Protein AF-A0A376RA49-F1 (afdb_monomer)

Radius of gyration: 46.91 Å; Cα contacts (8 Å, |Δi|>4): 37; chains: 1; bounding box: 80×61×143 Å

pLDDT: mean 78.55, std 19.28, range [37.41, 97.69]

Solvent-accessible surface area (backbone atoms only — not comparable to full-atom values): 8530 Å² total; per-residue (Å²): 144,86,88,72,73,70,69,59,55,60,53,51,58,51,52,53,57,55,55,54,58,53,54,63,54,50,54,54,52,51,52,53,49,49,56,48,50,53,50,51,53,51,50,51,50,52,51,52,50,49,53,50,50,53,50,49,52,50,51,50,54,50,50,51,54,51,50,52,52,49,54,54,49,52,48,50,50,39,52,50,52,46,47,53,53,48,52,55,51,50,51,50,41,50,50,52,39,49,51,30,53,49,55,25,63,77,38,66,87,39,68,70,51,39,54,50,24,52,49,51,41,52,52,42,51,52,51,50,52,52,50,51,54,54,44,60,74,51,55,58,72,75,63,58,59,70,72,73,71,69,78,79,87,126

Secondary structure (DSSP, 8-state):
---SSSHHHHHHHHHHHHHHHHHHHHHHHHHHHHHHHHHHHHHHHHHHHHHHHHHHHHHHHHHHHHHHHHHHHHHHHHHHHHHHHHHHHHHHHHHHHHHHHHHHHHTTT-HHHHHHHHHHHHHHHHHHHHHHHHHHHT--THHHHTTS------

Sequence (154 aa):
MARGADRDVDERHRADRQSNLARSSGGFIALVAGAKSDRLLLGAGIQRLRELNQSLQKELARNQHLAERLLETEESVRRDVARELHDDIGQTITAIRTQAGIVQRLAADNASVKQSGQLIEQLSLGVYDAVRRLLGRLRPRQLDDLTLSRPSAH

Mean predicted aligned error: 15.65 Å

InterPro domains:
  IPR011712 Signal transduction histidine kinase, subgroup 3, dimerisation and phosphoacceptor domain [PF07730] (78-143)
  IPR050482 Sensor Histidine Kinase Two-Component System [PTHR24421] (28-148)

Organism: Escherichia coli (NCBI:txid562)

Structure (mmCIF, N/CA/C/O backbone):
data_AF-A0A376RA49-F1
#
_entry.id   AF-A0A376RA49-F1
#
loop_
_atom_site.group_PDB
_atom_site.id
_atom_site.type_symbol
_atom_site.label_atom_id
_atom_site.label_alt_id
_atom_site.label_comp_id
_atom_site.label_asym_id
_atom_site.label_entity_id
_atom_site.label_seq_id
_atom_site.pdbx_PDB_ins_code
_atom_site.Cartn_x
_atom_site.Cartn_y
_atom_site.Cartn_z
_atom_site.occupancy
_atom_site.B_iso_or_equiv
_atom_site.auth_seq_id
_atom_site.auth_comp_id
_atom_site.auth_asym_id
_atom_site.auth_atom_id
_atom_site.pdbx_PDB_model_num
ATOM 1 N N . MET A 1 1 ? 56.539 24.472 -104.989 1.00 48.97 1 MET A N 1
ATOM 2 C CA . MET A 1 1 ? 55.992 24.795 -103.652 1.00 48.97 1 MET A CA 1
ATOM 3 C C . MET A 1 1 ? 54.749 23.933 -103.411 1.00 48.97 1 MET A C 1
ATOM 5 O O . MET A 1 1 ? 53.654 24.393 -103.672 1.00 48.97 1 MET A O 1
ATOM 9 N N . ALA A 1 2 ? 54.903 22.654 -103.036 1.00 49.12 2 ALA A N 1
ATOM 10 C CA . ALA A 1 2 ? 53.774 21.734 -102.791 1.00 49.12 2 ALA A CA 1
ATOM 11 C C . ALA A 1 2 ? 54.215 20.511 -101.951 1.00 49.12 2 ALA A C 1
ATOM 13 O O . ALA A 1 2 ? 54.095 19.369 -102.377 1.00 49.12 2 ALA A O 1
ATOM 14 N N . ARG A 1 3 ? 54.824 20.743 -100.779 1.00 51.16 3 ARG A N 1
ATOM 15 C CA . ARG A 1 3 ? 55.237 19.685 -99.822 1.00 51.16 3 ARG A CA 1
ATOM 16 C C . ARG A 1 3 ? 54.778 19.974 -98.382 1.00 51.16 3 ARG A C 1
ATOM 18 O O . ARG A 1 3 ? 55.421 19.547 -97.432 1.00 51.16 3 ARG A O 1
ATOM 25 N N . GLY A 1 4 ? 53.692 20.735 -98.226 1.00 52.72 4 GLY A N 1
ATOM 26 C CA . GLY A 1 4 ? 53.165 21.144 -96.915 1.00 52.72 4 GLY A CA 1
ATOM 27 C C . GLY A 1 4 ? 51.843 20.491 -96.499 1.00 52.72 4 GLY A C 1
ATOM 28 O O . GLY A 1 4 ? 51.541 20.500 -95.318 1.00 52.72 4 GLY A O 1
ATOM 29 N N . ALA A 1 5 ? 51.067 19.913 -97.424 1.00 53.34 5 ALA A N 1
ATOM 30 C CA . ALA A 1 5 ? 49.683 19.504 -97.141 1.00 53.34 5 ALA A CA 1
ATOM 31 C C . ALA A 1 5 ? 49.507 18.028 -96.725 1.00 53.34 5 ALA A C 1
ATOM 33 O O . ALA A 1 5 ? 48.497 17.686 -96.125 1.00 53.34 5 ALA A O 1
ATOM 34 N N . ASP A 1 6 ? 50.480 17.157 -97.015 1.00 53.59 6 ASP A N 1
ATOM 35 C CA . ASP A 1 6 ? 50.340 15.700 -96.824 1.00 53.59 6 ASP A CA 1
ATOM 36 C C . ASP A 1 6 ? 50.773 15.221 -95.420 1.00 53.59 6 ASP A C 1
ATOM 38 O O . ASP A 1 6 ? 50.308 14.203 -94.919 1.00 53.59 6 ASP A O 1
ATOM 42 N N . ARG A 1 7 ? 51.619 15.999 -94.723 1.00 53.09 7 ARG A N 1
ATOM 43 C CA . ARG A 1 7 ? 52.020 15.702 -93.331 1.00 53.09 7 ARG A CA 1
ATOM 44 C C . ARG A 1 7 ? 50.924 16.013 -92.307 1.00 53.09 7 ARG A C 1
ATOM 46 O O . ARG A 1 7 ? 50.878 15.381 -91.260 1.00 53.09 7 ARG A O 1
ATOM 53 N N . ASP A 1 8 ? 50.025 16.936 -92.635 1.00 55.81 8 ASP A N 1
ATOM 54 C CA . ASP A 1 8 ? 48.947 17.398 -91.753 1.00 55.81 8 ASP A CA 1
ATOM 55 C C . ASP A 1 8 ? 47.808 16.361 -91.627 1.00 55.81 8 ASP A C 1
ATOM 57 O O . ASP A 1 8 ? 47.125 16.284 -90.609 1.00 55.81 8 ASP A O 1
ATOM 61 N N . VAL A 1 9 ? 47.603 15.523 -92.652 1.00 56.28 9 VAL A N 1
ATOM 62 C CA . VAL A 1 9 ? 46.514 14.527 -92.682 1.00 56.28 9 VAL A CA 1
ATOM 63 C C . VAL A 1 9 ? 46.868 13.271 -91.875 1.00 56.28 9 VAL A C 1
ATOM 65 O O . VAL A 1 9 ? 46.017 12.733 -91.163 1.00 56.28 9 VAL A O 1
ATOM 68 N N . ASP A 1 10 ? 48.131 12.834 -91.913 1.00 58.34 10 ASP A N 1
ATOM 69 C CA . ASP A 1 10 ? 48.596 11.652 -91.168 1.00 58.34 10 ASP A CA 1
ATOM 70 C C . ASP A 1 10 ? 48.677 11.917 -89.647 1.00 58.34 10 ASP A C 1
ATOM 72 O O . ASP A 1 10 ? 48.373 11.035 -88.839 1.00 58.34 10 ASP A O 1
ATOM 76 N N . GLU A 1 11 ? 48.987 13.149 -89.223 1.00 56.38 11 GLU A N 1
ATOM 77 C CA . GLU A 1 11 ? 48.957 13.533 -87.801 1.00 56.38 11 GLU A CA 1
ATOM 78 C C . GLU A 1 11 ? 47.530 13.620 -87.242 1.00 56.38 11 GLU A C 1
ATOM 80 O O . GLU A 1 11 ? 47.271 13.135 -86.136 1.00 56.38 11 GLU A O 1
ATOM 85 N N . ARG A 1 12 ? 46.571 14.131 -88.026 1.00 55.81 12 ARG A N 1
ATOM 86 C CA . ARG A 1 12 ? 45.155 14.203 -87.622 1.00 55.81 12 ARG A CA 1
ATOM 87 C C . ARG A 1 12 ? 44.537 12.814 -87.440 1.00 55.81 12 ARG A C 1
ATOM 89 O O . ARG A 1 12 ? 43.860 12.566 -86.447 1.00 55.81 12 ARG A O 1
ATOM 96 N N . HIS A 1 13 ? 44.850 11.856 -88.315 1.00 56.09 13 HIS A N 1
ATOM 97 C CA . HIS A 1 13 ? 44.356 10.479 -88.184 1.00 56.09 13 HIS A CA 1
ATOM 98 C C . HIS A 1 13 ? 45.022 9.660 -87.066 1.00 56.09 13 HIS A C 1
ATOM 100 O O . HIS A 1 13 ? 44.415 8.702 -86.566 1.00 56.09 13 HIS A O 1
ATOM 106 N N . ARG A 1 14 ? 46.246 10.010 -86.646 1.00 55.12 14 ARG A N 1
ATOM 107 C CA . ARG A 1 14 ? 46.863 9.428 -85.442 1.00 55.12 14 ARG A CA 1
ATOM 108 C C . ARG A 1 14 ? 46.269 10.019 -84.161 1.00 55.12 14 ARG A C 1
ATOM 110 O O . ARG A 1 14 ? 45.981 9.250 -83.244 1.00 55.12 14 ARG A O 1
ATOM 117 N N . ALA A 1 15 ? 46.001 11.325 -84.127 1.00 55.78 15 ALA A N 1
ATOM 118 C CA . ALA A 1 15 ? 45.353 11.989 -82.993 1.00 55.78 15 ALA A CA 1
ATOM 119 C C . ALA A 1 15 ? 43.914 11.483 -82.759 1.00 55.78 15 ALA A C 1
ATOM 121 O O . ALA A 1 15 ? 43.530 11.189 -81.622 1.00 55.78 15 ALA A O 1
ATOM 122 N N . ASP A 1 16 ? 43.145 11.272 -83.831 1.00 58.38 16 ASP A N 1
ATOM 123 C CA . ASP A 1 16 ? 41.768 10.774 -83.736 1.00 58.38 16 ASP A CA 1
ATOM 124 C C . ASP A 1 16 ? 41.689 9.317 -83.259 1.00 58.38 16 ASP A C 1
ATOM 126 O O . ASP A 1 16 ? 40.815 8.967 -82.460 1.00 58.38 16 ASP A O 1
ATOM 130 N N . ARG A 1 17 ? 42.633 8.455 -83.670 1.00 53.38 17 ARG A N 1
ATOM 131 C CA . ARG A 1 17 ? 42.692 7.066 -83.177 1.00 53.38 17 ARG A CA 1
ATOM 132 C C . ARG A 1 17 ? 43.113 6.973 -81.709 1.00 53.38 17 ARG A C 1
ATOM 134 O O . ARG A 1 17 ? 42.620 6.093 -81.003 1.00 53.38 17 ARG A O 1
ATOM 141 N N . GLN A 1 18 ? 43.959 7.883 -81.228 1.00 52.69 18 GLN A N 1
ATOM 142 C CA . GLN A 1 18 ? 44.364 7.929 -79.819 1.00 52.69 18 GLN A CA 1
ATOM 143 C C . GLN A 1 18 ? 43.242 8.459 -78.907 1.00 52.69 18 GLN A C 1
ATOM 145 O O . GLN A 1 18 ? 43.055 7.941 -77.803 1.00 52.69 18 GLN A O 1
ATOM 150 N N . SER A 1 19 ? 42.438 9.424 -79.376 1.00 51.50 19 SER A N 1
ATOM 151 C CA . SER A 1 19 ? 41.322 9.983 -78.593 1.00 51.50 19 SER A CA 1
ATOM 152 C C . SER A 1 19 ? 40.156 8.996 -78.417 1.00 51.50 19 SER A C 1
ATOM 154 O O . SER A 1 19 ? 39.530 8.947 -77.354 1.00 51.50 19 SER A O 1
ATOM 156 N N . ASN A 1 20 ? 39.900 8.143 -79.415 1.00 52.53 20 ASN A N 1
ATOM 157 C CA . ASN A 1 20 ? 38.797 7.179 -79.369 1.00 52.53 20 ASN A CA 1
ATOM 158 C C . ASN A 1 20 ? 39.077 5.982 -78.438 1.00 52.53 20 ASN A C 1
ATOM 160 O O . ASN A 1 20 ? 38.161 5.462 -77.797 1.00 52.53 20 ASN A O 1
ATOM 164 N N . LEU A 1 21 ? 40.348 5.589 -78.278 1.00 51.81 21 LEU A N 1
ATOM 165 C CA . LEU A 1 21 ? 40.755 4.514 -77.362 1.00 51.81 21 LEU A CA 1
ATOM 166 C C . LEU A 1 21 ? 40.664 4.935 -75.878 1.00 51.81 21 LEU A C 1
ATOM 168 O O . LEU A 1 21 ? 40.346 4.119 -75.006 1.00 51.81 21 LEU A O 1
ATOM 172 N N . ALA A 1 22 ? 40.861 6.227 -75.591 1.00 51.56 22 ALA A N 1
ATOM 173 C CA . ALA A 1 22 ? 40.701 6.797 -74.253 1.00 51.56 22 ALA A CA 1
ATOM 174 C C . ALA A 1 22 ? 39.221 6.922 -73.829 1.00 51.56 22 ALA A C 1
ATOM 176 O O . ALA A 1 22 ? 38.892 6.716 -72.658 1.00 51.56 22 ALA A O 1
ATOM 177 N N . ARG A 1 23 ? 38.304 7.187 -74.775 1.00 52.75 23 ARG A N 1
ATOM 178 C CA . ARG A 1 23 ? 36.860 7.332 -74.495 1.00 52.75 23 ARG A CA 1
ATOM 179 C C . ARG A 1 23 ? 36.162 6.002 -74.192 1.00 52.75 23 ARG A C 1
ATOM 181 O O . ARG A 1 23 ? 35.319 5.963 -73.299 1.00 52.75 23 ARG A O 1
ATOM 188 N N . SER A 1 24 ? 36.537 4.912 -74.868 1.00 52.78 24 SER A N 1
ATOM 189 C CA . SER A 1 24 ? 35.944 3.582 -74.628 1.00 52.78 24 SER A CA 1
ATOM 190 C C . SER A 1 24 ? 36.343 2.982 -73.272 1.00 52.78 24 SER A C 1
ATOM 192 O O . SER A 1 24 ? 35.547 2.291 -72.640 1.00 52.78 24 SER A O 1
ATOM 194 N N . SER A 1 25 ? 37.565 3.256 -72.810 1.00 53.59 25 SER A N 1
ATOM 195 C CA . SER A 1 25 ? 38.108 2.709 -71.558 1.00 53.59 25 SER A CA 1
ATOM 196 C C . SER A 1 25 ? 37.649 3.515 -70.334 1.00 53.59 25 SER A C 1
ATOM 198 O O . SER A 1 25 ? 37.302 2.946 -69.298 1.00 53.59 25 SER A O 1
ATOM 200 N N . GLY A 1 26 ? 37.570 4.846 -70.467 1.00 55.31 26 GLY A N 1
ATOM 201 C CA . GLY A 1 26 ? 37.104 5.740 -69.403 1.00 55.31 26 GLY A CA 1
ATOM 202 C C . GLY A 1 26 ? 35.630 5.545 -69.032 1.00 55.31 26 GLY A C 1
ATOM 203 O O . GLY A 1 26 ? 35.288 5.601 -67.853 1.00 55.31 26 GLY A O 1
ATOM 204 N N . GLY A 1 27 ? 34.762 5.241 -70.008 1.00 57.31 27 GLY A N 1
ATOM 205 C CA . GLY A 1 27 ? 33.333 5.002 -69.764 1.00 57.31 27 GLY A CA 1
ATOM 206 C C . GLY A 1 27 ? 33.050 3.753 -68.918 1.00 57.31 27 GLY A C 1
ATOM 207 O O . GLY A 1 27 ? 32.191 3.784 -68.039 1.00 57.31 27 GLY A O 1
ATOM 208 N N . PHE A 1 28 ? 33.810 2.671 -69.118 1.00 57.88 28 PHE A N 1
ATOM 209 C CA . PHE A 1 28 ? 33.636 1.428 -68.358 1.00 57.88 28 PHE A CA 1
ATOM 210 C C . PHE A 1 28 ? 34.185 1.545 -66.927 1.00 57.88 28 PHE A C 1
ATOM 212 O O . PHE A 1 28 ? 33.553 1.080 -65.979 1.00 57.88 28 PHE A O 1
ATOM 219 N N . ILE A 1 29 ? 35.323 2.232 -66.746 1.00 57.91 29 ILE A N 1
ATOM 220 C CA . ILE A 1 29 ? 35.877 2.529 -65.416 1.00 57.91 29 ILE A CA 1
ATOM 221 C C . ILE A 1 29 ? 34.924 3.439 -64.629 1.00 57.91 29 ILE A C 1
ATOM 223 O O . ILE A 1 29 ? 34.684 3.174 -63.454 1.00 57.91 29 ILE A O 1
ATOM 227 N N . ALA A 1 30 ? 34.324 4.451 -65.265 1.00 59.00 30 ALA A N 1
ATOM 228 C CA . ALA A 1 30 ? 33.341 5.326 -64.625 1.00 59.00 30 ALA A CA 1
ATOM 229 C C . ALA A 1 30 ? 32.054 4.579 -64.218 1.00 59.00 30 ALA A C 1
ATOM 231 O O . ALA A 1 30 ? 31.573 4.769 -63.102 1.00 59.00 30 ALA A O 1
ATOM 232 N N . LEU A 1 31 ? 31.533 3.683 -65.067 1.00 59.38 31 LEU A N 1
ATOM 233 C CA . LEU A 1 31 ? 30.356 2.856 -64.759 1.00 59.38 31 LEU A CA 1
ATOM 234 C C . LEU A 1 31 ? 30.616 1.905 -63.577 1.00 59.38 31 LEU A C 1
ATOM 236 O O . LEU A 1 31 ? 29.808 1.809 -62.653 1.00 59.38 31 LEU A O 1
ATOM 240 N N . VAL A 1 32 ? 31.762 1.214 -63.581 1.00 58.25 32 VAL A N 1
ATOM 241 C CA . VAL A 1 32 ? 32.142 0.283 -62.506 1.00 58.25 32 VAL A CA 1
ATOM 242 C C . VAL A 1 32 ? 32.477 1.034 -61.214 1.00 58.25 32 VAL A C 1
ATOM 244 O O . VAL A 1 32 ? 32.132 0.557 -60.134 1.00 58.25 32 VAL A O 1
ATOM 247 N N . ALA A 1 33 ? 33.105 2.211 -61.293 1.00 58.34 33 ALA A N 1
ATOM 248 C CA . ALA A 1 33 ? 33.346 3.071 -60.136 1.00 58.34 33 ALA A CA 1
ATOM 249 C C . ALA A 1 33 ? 32.031 3.597 -59.541 1.00 58.34 33 ALA A C 1
ATOM 251 O O . ALA A 1 33 ? 31.854 3.506 -58.330 1.00 58.34 33 ALA A O 1
ATOM 252 N N . GLY A 1 34 ? 31.080 4.046 -60.368 1.00 58.59 34 GLY A N 1
ATOM 253 C CA . GLY A 1 34 ? 29.735 4.436 -59.928 1.00 58.59 34 GLY A CA 1
ATOM 254 C C . GLY A 1 34 ? 28.997 3.294 -59.223 1.00 58.59 34 GLY A C 1
ATOM 255 O O . GLY A 1 34 ? 28.517 3.465 -58.106 1.00 58.59 34 GLY A O 1
ATOM 256 N N . ALA A 1 35 ? 29.022 2.085 -59.797 1.00 60.22 35 ALA A N 1
ATOM 257 C CA . ALA A 1 35 ? 28.402 0.903 -59.194 1.00 60.22 35 ALA A CA 1
ATOM 258 C C . ALA A 1 35 ? 29.089 0.433 -57.894 1.00 60.22 35 ALA A C 1
ATOM 260 O O . ALA A 1 35 ? 28.432 -0.128 -57.013 1.00 60.22 35 ALA A O 1
ATOM 261 N N . LYS A 1 36 ? 30.409 0.633 -57.747 1.00 59.69 36 LYS A N 1
ATOM 262 C CA . LYS A 1 36 ? 31.135 0.366 -56.491 1.00 59.69 36 LYS A CA 1
ATOM 263 C C . LYS A 1 36 ? 30.803 1.401 -55.416 1.00 59.69 36 LYS A C 1
ATOM 265 O O . LYS A 1 36 ? 30.612 1.011 -54.266 1.00 59.69 36 LYS A O 1
ATOM 270 N N . SER A 1 37 ? 30.697 2.675 -55.789 1.00 60.78 37 SER A N 1
ATOM 271 C CA . SER A 1 37 ? 30.325 3.774 -54.891 1.00 60.78 37 SER A CA 1
ATOM 272 C C . SER A 1 37 ? 28.904 3.612 -54.351 1.00 60.78 37 SER A C 1
ATOM 274 O O . SER A 1 37 ? 28.718 3.659 -53.138 1.00 60.78 37 SER A O 1
ATOM 276 N N . ASP A 1 38 ? 27.930 3.288 -55.205 1.00 70.06 38 ASP A N 1
ATOM 277 C CA . ASP A 1 38 ? 26.557 2.991 -54.770 1.00 70.06 38 ASP A CA 1
ATOM 278 C C . ASP A 1 38 ? 26.508 1.792 -53.816 1.00 70.06 38 ASP A C 1
ATOM 280 O O . ASP A 1 38 ? 25.824 1.818 -52.794 1.00 70.06 38 ASP A O 1
ATOM 284 N N . ARG A 1 39 ? 27.293 0.742 -54.084 1.00 69.38 39 ARG A N 1
ATOM 285 C CA . ARG A 1 39 ? 27.340 -0.450 -53.224 1.00 69.38 39 ARG A CA 1
ATOM 286 C C . ARG A 1 39 ? 27.987 -0.174 -51.860 1.00 69.38 39 ARG A C 1
ATOM 288 O O . ARG A 1 39 ? 27.546 -0.739 -50.861 1.00 69.38 39 ARG A O 1
ATOM 295 N N . LEU A 1 40 ? 28.999 0.696 -51.801 1.00 77.12 40 LEU A N 1
ATOM 296 C CA . LEU A 1 40 ? 29.620 1.165 -50.554 1.00 77.12 40 LEU A CA 1
ATOM 297 C C . LEU A 1 40 ? 28.650 2.016 -49.726 1.00 77.12 40 LEU A C 1
ATOM 299 O O . LEU A 1 40 ? 28.539 1.804 -48.519 1.00 77.12 40 LEU A O 1
ATOM 303 N N . LEU A 1 41 ? 27.909 2.921 -50.371 1.00 78.94 41 LEU A N 1
ATOM 304 C CA . LEU A 1 41 ? 26.890 3.744 -49.716 1.00 78.94 41 LEU A CA 1
ATOM 305 C C . LEU A 1 41 ? 25.745 2.890 -49.157 1.00 78.94 41 LEU A C 1
ATOM 307 O O . LEU A 1 41 ? 25.353 3.065 -48.003 1.00 78.94 41 LEU A O 1
ATOM 311 N N . LEU A 1 42 ? 25.265 1.908 -49.924 1.00 81.00 42 LEU A N 1
ATOM 312 C CA . LEU A 1 42 ? 24.265 0.945 -49.455 1.00 81.00 42 LEU A CA 1
ATOM 313 C C . LEU A 1 42 ? 24.794 0.093 -48.291 1.00 81.00 42 LEU A C 1
ATOM 315 O O . LEU A 1 42 ? 24.084 -0.113 -47.308 1.00 81.00 42 LEU A O 1
ATOM 319 N N . GLY A 1 43 ? 26.050 -0.360 -48.358 1.00 83.88 43 GLY A N 1
ATOM 320 C CA . GLY A 1 43 ? 26.699 -1.101 -47.274 1.00 83.88 43 GLY A CA 1
ATOM 321 C C . GLY A 1 43 ? 26.799 -0.289 -45.978 1.00 83.88 43 GLY A C 1
ATOM 322 O O . GLY A 1 43 ? 26.444 -0.792 -44.912 1.00 83.88 43 GLY A O 1
ATOM 323 N N . ALA A 1 44 ? 27.205 0.980 -46.074 1.00 87.56 44 ALA A N 1
ATOM 324 C CA . ALA A 1 44 ? 27.267 1.899 -44.938 1.00 87.56 44 ALA A CA 1
ATOM 325 C C . ALA A 1 44 ? 25.873 2.196 -44.355 1.00 87.56 44 ALA A C 1
ATOM 327 O O . ALA A 1 44 ? 25.702 2.201 -43.136 1.00 87.56 44 ALA A O 1
ATOM 328 N N . GLY A 1 45 ? 24.857 2.368 -45.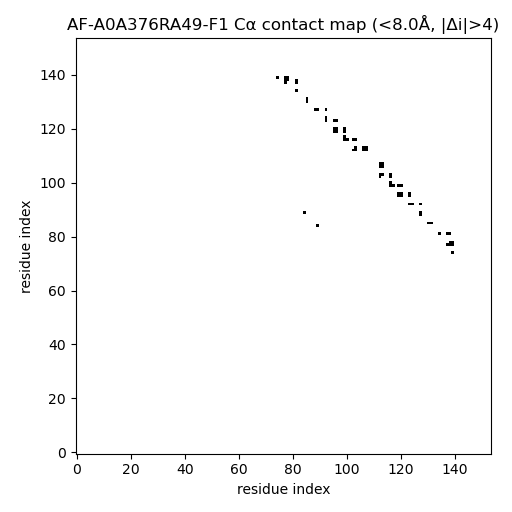208 1.00 89.44 45 GLY A N 1
ATOM 329 C CA . GLY A 1 45 ? 23.467 2.550 -44.782 1.00 89.44 45 GLY A CA 1
ATOM 330 C C . GLY A 1 45 ? 22.909 1.337 -44.030 1.00 89.44 45 GLY A C 1
ATOM 331 O O . GLY A 1 45 ? 22.327 1.488 -42.956 1.00 89.44 45 GLY A O 1
ATOM 332 N N . ILE A 1 46 ? 23.145 0.122 -44.541 1.00 92.00 46 ILE A N 1
ATOM 333 C CA . ILE A 1 46 ? 22.736 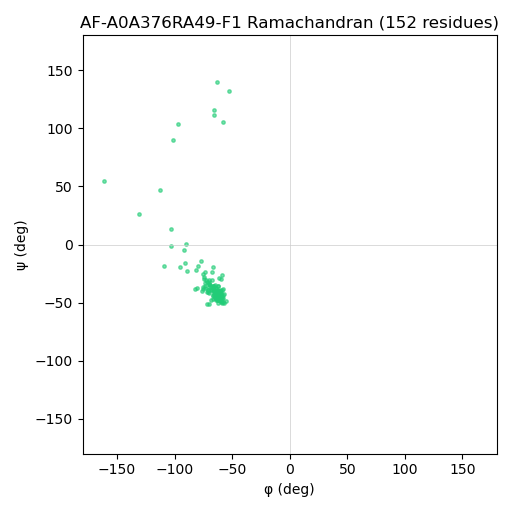-1.130 -43.882 1.00 92.00 46 ILE A CA 1
ATOM 334 C C . ILE A 1 46 ? 23.460 -1.299 -42.543 1.00 92.00 46 ILE A C 1
ATOM 336 O O . ILE A 1 46 ? 22.835 -1.683 -41.553 1.00 92.00 46 ILE A O 1
ATOM 340 N N . GLN A 1 47 ? 24.759 -0.999 -42.493 1.00 92.25 47 GLN A N 1
ATOM 341 C CA . GLN A 1 47 ? 25.535 -1.062 -41.257 1.00 92.25 47 GLN A CA 1
ATOM 342 C C . GLN A 1 47 ? 24.983 -0.088 -40.209 1.00 92.25 47 GLN A C 1
ATOM 344 O O . GLN A 1 47 ? 24.729 -0.488 -39.072 1.00 92.25 47 GLN A O 1
ATOM 349 N N . ARG A 1 48 ? 24.681 1.153 -40.607 1.00 93.75 48 ARG A N 1
ATOM 350 C CA . ARG A 1 48 ? 24.092 2.148 -39.709 1.00 93.75 48 ARG A CA 1
ATOM 351 C C . ARG A 1 48 ? 22.714 1.733 -39.194 1.00 93.75 48 ARG A C 1
ATOM 353 O O . ARG A 1 48 ? 22.413 1.921 -38.017 1.00 93.75 48 ARG A O 1
ATOM 360 N N . LEU A 1 49 ? 21.882 1.145 -40.052 1.00 95.44 49 LEU A N 1
ATOM 361 C CA . LEU A 1 49 ? 20.559 0.650 -39.672 1.00 95.44 49 LEU A CA 1
ATOM 362 C C . LEU A 1 49 ? 20.646 -0.541 -38.706 1.00 95.44 49 LEU A C 1
ATOM 364 O O . LEU A 1 49 ? 19.840 -0.641 -37.782 1.00 95.44 49 LEU A O 1
ATOM 368 N N . ARG A 1 50 ? 21.644 -1.421 -38.866 1.00 95.44 50 ARG A N 1
ATOM 369 C CA . ARG A 1 50 ? 21.923 -2.506 -37.910 1.00 95.44 50 ARG A CA 1
ATOM 370 C C . ARG A 1 50 ? 22.356 -1.971 -36.551 1.00 95.44 50 ARG A C 1
ATOM 372 O O . ARG A 1 50 ? 21.822 -2.424 -35.546 1.00 95.44 50 ARG A O 1
ATOM 379 N N . GLU A 1 51 ? 23.263 -0.999 -36.518 1.00 96.62 51 GLU A N 1
ATOM 380 C CA . GLU A 1 51 ? 23.705 -0.355 -35.272 1.00 96.62 51 GLU A CA 1
ATOM 381 C C . GLU A 1 51 ? 22.540 0.311 -34.532 1.00 96.62 51 GLU A C 1
ATOM 383 O O . GLU A 1 51 ? 22.381 0.127 -33.325 1.00 96.62 51 GLU A O 1
ATOM 388 N N . LEU A 1 52 ? 21.685 1.043 -35.255 1.00 96.38 52 LEU A N 1
ATOM 389 C CA . LEU A 1 52 ? 20.490 1.666 -34.684 1.00 96.38 52 LEU A CA 1
ATOM 390 C C . LEU A 1 52 ? 19.509 0.621 -34.145 1.00 96.38 52 LEU A C 1
ATOM 392 O O . LEU A 1 52 ? 19.044 0.762 -33.017 1.00 96.38 52 LEU A O 1
ATOM 396 N N . ASN A 1 53 ? 19.241 -0.449 -34.899 1.00 96.88 53 ASN A N 1
ATOM 397 C CA . ASN A 1 53 ? 18.379 -1.540 -34.439 1.00 96.88 53 ASN A CA 1
ATOM 398 C C . ASN A 1 53 ? 18.936 -2.239 -33.192 1.00 96.88 53 ASN A C 1
ATOM 400 O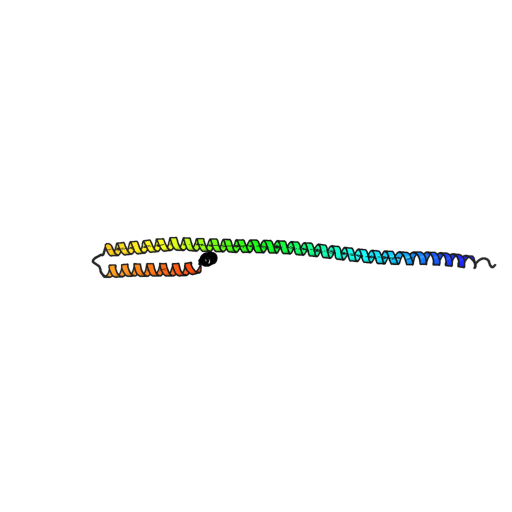 O . ASN A 1 53 ? 18.185 -2.492 -32.256 1.00 96.88 53 ASN A O 1
ATOM 404 N N . GLN A 1 54 ? 20.242 -2.512 -33.140 1.00 97.69 54 GLN A N 1
ATOM 405 C CA . GLN A 1 54 ? 20.882 -3.108 -31.961 1.00 97.69 54 GLN A CA 1
ATOM 406 C C . GLN A 1 54 ? 20.794 -2.185 -30.742 1.00 97.69 54 GLN A C 1
ATOM 408 O O . GLN A 1 54 ? 20.500 -2.641 -29.637 1.00 97.69 54 GLN A O 1
ATOM 413 N N . SER A 1 55 ? 21.011 -0.883 -30.940 1.00 97.19 55 SER A N 1
ATOM 414 C CA . SER A 1 55 ? 20.865 0.115 -29.880 1.00 97.19 55 SER A CA 1
ATOM 415 C C . SER A 1 55 ? 19.425 0.170 -29.361 1.00 97.19 55 SER A C 1
ATOM 417 O O . SER A 1 55 ? 19.204 0.085 -28.155 1.00 97.19 55 SER A O 1
ATOM 419 N N . LEU A 1 56 ? 18.436 0.199 -30.262 1.00 97.12 56 LEU A N 1
ATOM 420 C CA . LEU A 1 56 ? 17.016 0.157 -29.905 1.00 97.12 56 LEU A CA 1
ATOM 421 C C . LEU A 1 56 ? 16.654 -1.117 -29.140 1.00 97.12 56 LEU A C 1
ATOM 423 O O . LEU A 1 56 ? 15.985 -1.036 -28.115 1.00 97.12 56 LEU A O 1
ATOM 427 N N . GLN A 1 57 ? 17.122 -2.284 -29.585 1.00 97.00 57 GLN A N 1
ATOM 428 C CA . GLN A 1 57 ? 16.898 -3.544 -28.872 1.00 97.00 57 GLN A CA 1
ATOM 429 C C . GLN A 1 57 ? 17.498 -3.515 -27.464 1.00 97.00 57 GLN A C 1
ATOM 431 O O . GLN A 1 57 ? 16.864 -3.973 -26.515 1.00 97.00 57 GLN A O 1
ATOM 436 N N . LYS A 1 58 ? 18.691 -2.933 -27.309 1.00 97.50 58 LYS A N 1
ATOM 437 C CA . LYS A 1 58 ? 19.333 -2.774 -26.003 1.00 97.50 58 LYS A CA 1
ATOM 438 C C . LYS A 1 58 ? 18.548 -1.832 -25.089 1.00 97.50 58 LYS A C 1
ATOM 440 O O . LYS A 1 58 ? 18.403 -2.133 -23.908 1.00 97.50 58 LYS A O 1
ATOM 445 N N . GLU A 1 59 ? 18.040 -0.714 -25.603 1.00 97.44 59 GLU A N 1
ATOM 446 C CA . GLU A 1 59 ? 17.188 0.197 -24.824 1.00 97.44 59 GLU A CA 1
ATOM 447 C C . GLU A 1 59 ? 15.838 -0.431 -24.467 1.00 97.44 59 GLU A C 1
ATOM 449 O O . GLU A 1 59 ? 15.376 -0.278 -23.339 1.00 97.44 59 GLU A O 1
ATOM 454 N N . LEU A 1 60 ? 15.226 -1.196 -25.375 1.00 96.94 60 LEU A N 1
ATOM 455 C CA . LEU A 1 60 ? 13.997 -1.938 -25.087 1.00 96.94 60 LEU A CA 1
ATOM 456 C C . LEU A 1 60 ? 14.209 -2.961 -23.969 1.00 96.94 60 LEU A C 1
ATOM 458 O O . LEU A 1 60 ? 13.434 -2.975 -23.017 1.00 96.94 60 LEU A O 1
ATOM 462 N N . ALA A 1 61 ? 15.282 -3.753 -24.037 1.00 96.50 61 ALA A N 1
ATOM 463 C CA . ALA A 1 61 ? 15.622 -4.713 -22.988 1.00 96.50 61 ALA A CA 1
ATOM 464 C C . ALA A 1 61 ? 15.886 -4.017 -21.641 1.00 96.50 61 ALA A C 1
ATOM 466 O O . ALA A 1 61 ? 15.435 -4.482 -20.595 1.00 96.50 61 ALA A O 1
ATOM 467 N N . ARG A 1 62 ? 16.569 -2.863 -21.658 1.00 97.06 62 ARG A N 1
ATOM 468 C CA . ARG A 1 62 ? 16.777 -2.046 -20.454 1.00 97.06 62 ARG A CA 1
ATOM 469 C C . ARG A 1 62 ? 15.463 -1.527 -19.874 1.00 97.06 62 ARG A C 1
ATOM 471 O O . ARG A 1 62 ? 15.258 -1.642 -18.670 1.00 97.06 62 ARG A O 1
ATOM 478 N N . ASN A 1 63 ? 14.572 -0.997 -20.708 1.00 95.19 63 ASN A N 1
ATOM 479 C CA . ASN A 1 63 ? 13.264 -0.511 -20.271 1.00 95.19 63 ASN A CA 1
ATOM 480 C C . ASN A 1 63 ? 12.395 -1.629 -19.692 1.00 95.19 63 ASN A C 1
ATOM 482 O O . ASN A 1 63 ? 11.770 -1.423 -18.657 1.00 95.19 63 ASN A O 1
ATOM 486 N N . GLN A 1 64 ? 12.382 -2.810 -20.317 1.00 94.62 64 GLN A N 1
ATOM 487 C CA . GLN A 1 64 ? 11.665 -3.980 -19.801 1.00 94.62 64 GLN A CA 1
ATOM 488 C C . GLN A 1 64 ? 12.177 -4.373 -18.414 1.00 94.62 64 GLN A C 1
ATOM 490 O O . GLN A 1 64 ? 11.392 -4.469 -17.476 1.00 94.62 64 GLN A O 1
ATOM 495 N N . HIS A 1 65 ? 13.497 -4.477 -18.252 1.00 95.38 65 HIS A N 1
ATOM 496 C CA . HIS A 1 65 ? 14.101 -4.803 -16.963 1.00 95.38 65 HIS A CA 1
ATOM 497 C C . HIS A 1 65 ? 13.807 -3.750 -15.879 1.00 95.38 65 HIS A C 1
ATOM 499 O O . HIS A 1 65 ? 13.544 -4.084 -14.725 1.00 95.38 65 HIS A O 1
ATOM 505 N N . LEU A 1 66 ? 13.830 -2.459 -16.227 1.00 96.12 66 LEU A N 1
ATOM 506 C CA . LEU A 1 66 ? 13.466 -1.393 -15.291 1.00 96.12 66 LEU A CA 1
ATOM 507 C C . LEU A 1 66 ? 11.984 -1.448 -14.907 1.00 96.12 66 LEU A C 1
ATOM 509 O O . LEU A 1 66 ? 11.662 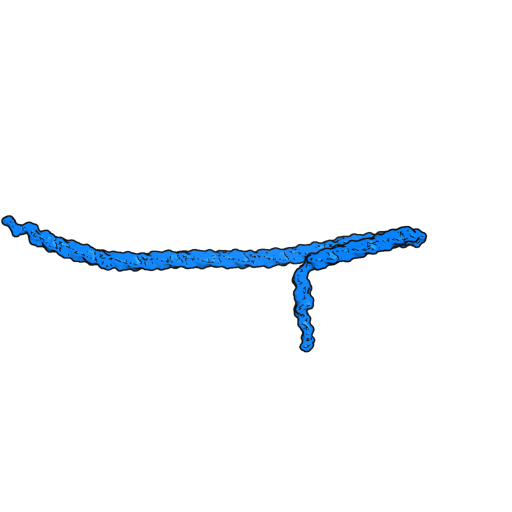-1.238 -13.740 1.00 96.12 66 LEU A O 1
ATOM 513 N N . ALA A 1 67 ? 11.096 -1.748 -15.857 1.00 91.88 67 ALA A N 1
ATOM 514 C CA . ALA A 1 67 ? 9.671 -1.906 -15.590 1.00 91.88 67 ALA A CA 1
ATOM 515 C C . ALA A 1 67 ? 9.398 -3.084 -14.642 1.00 91.88 67 ALA A C 1
ATOM 517 O O . ALA A 1 67 ? 8.631 -2.931 -13.694 1.00 91.88 67 ALA A O 1
ATOM 518 N N . GLU A 1 68 ? 10.071 -4.221 -14.838 1.00 94.06 68 GLU A N 1
ATOM 519 C CA . GLU A 1 68 ? 10.002 -5.373 -13.928 1.00 94.06 68 GLU A CA 1
ATOM 520 C C . GLU A 1 68 ? 10.441 -4.989 -12.511 1.00 94.06 68 GLU A C 1
ATOM 522 O O . GLU A 1 68 ? 9.694 -5.185 -11.554 1.00 94.06 68 GLU A O 1
ATOM 527 N N . ARG A 1 69 ? 11.600 -4.337 -12.375 1.00 94.38 69 ARG A N 1
ATOM 528 C CA . ARG A 1 69 ? 12.103 -3.887 -11.068 1.00 94.38 69 ARG A CA 1
ATOM 529 C C . ARG A 1 69 ? 11.192 -2.866 -10.391 1.00 94.38 69 ARG A C 1
ATOM 531 O O . ARG A 1 69 ? 11.085 -2.865 -9.164 1.00 94.38 69 ARG A O 1
ATOM 538 N N . LEU A 1 70 ? 10.559 -1.979 -11.159 1.00 94.19 70 LEU A N 1
ATOM 539 C CA . LEU A 1 70 ? 9.579 -1.030 -10.630 1.00 94.19 70 LEU A CA 1
ATOM 540 C C . LEU A 1 70 ? 8.359 -1.758 -10.069 1.00 94.19 70 LEU A C 1
ATOM 542 O O . LEU A 1 70 ? 7.948 -1.442 -8.957 1.00 94.19 70 LEU A O 1
ATOM 546 N N . LEU A 1 71 ? 7.832 -2.751 -10.789 1.00 90.50 71 LEU A N 1
ATOM 547 C CA . LEU A 1 71 ? 6.710 -3.566 -10.319 1.00 90.50 71 LEU A CA 1
ATOM 548 C C . LEU A 1 71 ? 7.071 -4.351 -9.054 1.00 90.50 71 LEU A C 1
ATOM 550 O O . LEU A 1 71 ? 6.303 -4.357 -8.097 1.00 90.50 71 LEU A O 1
ATOM 554 N N . GLU A 1 72 ? 8.250 -4.974 -9.014 1.00 90.81 72 GLU A N 1
ATOM 555 C CA . GLU A 1 72 ? 8.741 -5.682 -7.825 1.00 90.81 72 GLU A CA 1
ATOM 556 C C . GLU A 1 72 ? 8.878 -4.750 -6.618 1.00 90.81 72 GLU A C 1
ATOM 558 O O . GLU A 1 72 ? 8.464 -5.093 -5.509 1.00 90.81 72 GLU A O 1
ATOM 563 N N . THR A 1 73 ? 9.431 -3.555 -6.838 1.00 93.12 73 THR A N 1
ATOM 564 C CA . THR A 1 73 ? 9.612 -2.549 -5.785 1.00 93.12 73 THR A CA 1
ATOM 565 C C . THR A 1 73 ? 8.267 -2.032 -5.291 1.00 93.12 73 THR A C 1
ATOM 567 O O . THR A 1 73 ? 8.046 -1.974 -4.084 1.00 93.12 73 THR A O 1
ATOM 570 N N . GLU A 1 74 ? 7.353 -1.689 -6.200 1.00 88.75 74 GLU A N 1
ATOM 571 C CA . GLU A 1 74 ? 6.002 -1.248 -5.853 1.00 88.75 74 GLU A CA 1
ATOM 572 C C . GLU A 1 74 ? 5.284 -2.313 -5.021 1.00 88.75 74 GLU A C 1
ATOM 574 O O . GLU A 1 74 ? 4.658 -2.002 -4.008 1.00 88.75 74 GLU A O 1
ATOM 579 N N . GLU A 1 75 ? 5.421 -3.578 -5.410 1.00 88.56 75 GLU A N 1
ATOM 580 C CA . GLU A 1 75 ? 4.805 -4.687 -4.703 1.00 88.56 75 GLU A CA 1
ATOM 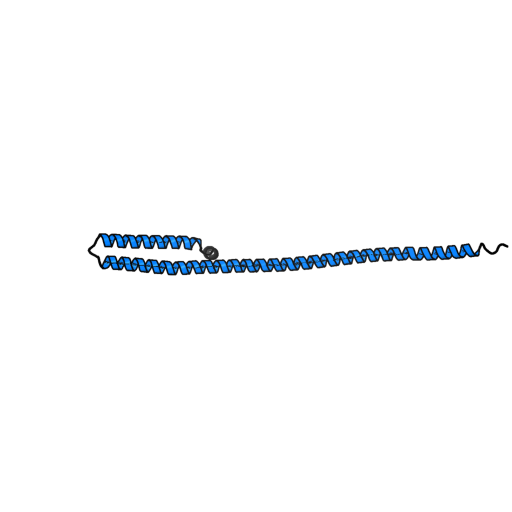581 C C . GLU A 1 75 ? 5.427 -4.920 -3.319 1.00 88.56 75 GLU A C 1
ATOM 583 O O . GLU A 1 75 ? 4.714 -5.179 -2.348 1.00 88.56 75 GLU A O 1
ATOM 588 N N . SER A 1 76 ? 6.750 -4.783 -3.189 1.00 89.38 76 SER A N 1
ATOM 589 C CA . SER A 1 76 ? 7.417 -4.812 -1.883 1.00 89.38 76 SER A CA 1
ATOM 590 C C . SER A 1 76 ? 6.894 -3.698 -0.981 1.00 89.38 76 SER A C 1
ATOM 592 O O . SER A 1 76 ? 6.456 -3.970 0.133 1.00 89.38 76 SER A O 1
ATOM 594 N N . VAL A 1 77 ? 6.847 -2.463 -1.490 1.00 88.62 77 VAL A N 1
ATOM 595 C CA . VAL A 1 77 ? 6.365 -1.299 -0.736 1.00 88.62 77 VAL A CA 1
ATOM 596 C C . VAL A 1 77 ? 4.911 -1.489 -0.312 1.00 88.62 77 VAL A C 1
ATOM 598 O O . VAL A 1 77 ? 4.582 -1.249 0.847 1.00 88.62 77 VAL A O 1
ATOM 601 N N . ARG A 1 78 ? 4.030 -1.974 -1.196 1.00 86.75 78 ARG A N 1
ATOM 602 C CA . ARG A 1 78 ? 2.632 -2.265 -0.834 1.00 86.75 78 ARG A CA 1
ATOM 603 C C . ARG A 1 78 ? 2.527 -3.302 0.280 1.00 86.75 78 ARG A C 1
ATOM 605 O O . ARG A 1 78 ? 1.733 -3.114 1.201 1.00 86.75 78 ARG A O 1
ATOM 612 N N . ARG A 1 79 ? 3.317 -4.381 0.221 1.00 86.75 79 ARG A N 1
ATOM 613 C CA . ARG A 1 79 ? 3.356 -5.405 1.281 1.00 86.75 79 ARG A CA 1
ATOM 614 C C . ARG A 1 79 ? 3.847 -4.834 2.604 1.00 86.75 79 ARG A C 1
ATOM 616 O O . ARG A 1 79 ? 3.265 -5.151 3.639 1.00 86.75 79 ARG A O 1
ATOM 623 N N . ASP A 1 80 ? 4.893 -4.020 2.565 1.00 87.94 80 ASP A N 1
ATOM 624 C CA . ASP A 1 80 ? 5.504 -3.451 3.762 1.00 87.94 80 ASP A CA 1
ATOM 625 C C . ASP A 1 80 ? 4.569 -2.448 4.433 1.00 87.94 80 ASP A C 1
ATOM 627 O O . ASP A 1 80 ? 4.262 -2.612 5.612 1.00 87.94 80 ASP A O 1
ATOM 631 N N . VAL A 1 81 ? 3.986 -1.530 3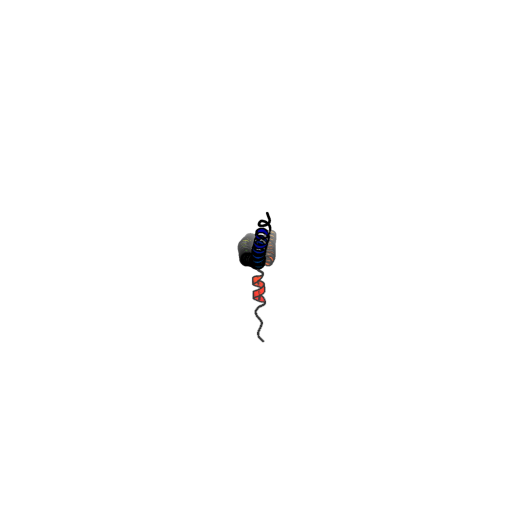.658 1.00 87.50 81 VAL A N 1
ATOM 632 C CA . VAL A 1 81 ? 2.965 -0.587 4.137 1.00 87.50 81 VAL A CA 1
ATOM 633 C C . VAL A 1 81 ? 1.760 -1.327 4.717 1.00 87.50 81 VAL A C 1
ATOM 635 O O . VAL A 1 81 ? 1.258 -0.960 5.776 1.00 87.50 81 VAL A O 1
ATOM 638 N N . ALA A 1 82 ? 1.281 -2.387 4.058 1.00 86.62 82 ALA A N 1
ATOM 639 C CA . ALA A 1 82 ? 0.143 -3.144 4.568 1.00 86.62 82 ALA A CA 1
ATOM 640 C C . ALA A 1 82 ? 0.445 -3.854 5.895 1.00 86.62 82 ALA A C 1
ATOM 642 O O . ALA A 1 82 ? -0.449 -3.959 6.735 1.00 86.62 82 ALA A O 1
ATOM 643 N N . ARG A 1 83 ? 1.678 -4.337 6.082 1.00 88.44 83 ARG A N 1
ATOM 644 C CA . ARG A 1 83 ? 2.122 -4.987 7.319 1.00 88.44 83 ARG A CA 1
ATOM 645 C C . ARG A 1 83 ? 2.279 -3.980 8.452 1.00 88.44 83 ARG A C 1
ATOM 647 O O . ARG A 1 83 ? 1.672 -4.171 9.495 1.00 88.44 83 ARG A O 1
ATOM 654 N N . GLU A 1 84 ? 3.006 -2.893 8.214 1.00 89.31 84 GLU A N 1
ATOM 655 C CA . GLU A 1 84 ? 3.241 -1.838 9.206 1.00 89.31 84 GLU A CA 1
ATOM 656 C C . GLU A 1 84 ? 1.918 -1.233 9.688 1.00 89.31 84 GLU A C 1
ATOM 658 O O . GLU A 1 84 ? 1.648 -1.188 10.885 1.00 89.31 84 GLU A O 1
ATOM 663 N N . LEU A 1 85 ? 1.012 -0.902 8.759 1.00 88.44 85 LEU A N 1
ATOM 664 C CA . LEU A 1 85 ? -0.321 -0.417 9.118 1.00 88.44 85 LEU A CA 1
ATOM 665 C C . LEU A 1 85 ? -1.152 -1.464 9.869 1.00 88.44 85 LEU A C 1
ATOM 667 O O . LEU A 1 85 ? -1.919 -1.099 10.757 1.00 88.44 85 LEU A O 1
ATOM 671 N N . HIS A 1 86 ? -1.056 -2.748 9.513 1.00 87.81 86 HIS A N 1
ATOM 672 C CA . HIS A 1 86 ? -1.773 -3.804 10.230 1.00 87.81 86 HIS A CA 1
ATOM 673 C C . HIS A 1 86 ? -1.294 -3.927 11.676 1.00 87.81 86 HIS A C 1
ATOM 675 O O . HIS A 1 86 ? -2.122 -4.021 12.586 1.00 87.81 86 HIS A O 1
ATOM 681 N N . ASP A 1 87 ? 0.020 -3.904 11.872 1.00 90.44 87 ASP A N 1
ATOM 682 C CA . ASP A 1 87 ? 0.646 -4.084 13.173 1.00 90.44 87 ASP A CA 1
ATOM 683 C C . ASP A 1 87 ? 0.382 -2.866 14.068 1.00 90.44 87 ASP A C 1
ATOM 685 O O . ASP A 1 87 ? -0.176 -3.025 15.157 1.00 90.44 87 ASP A O 1
ATOM 689 N N . ASP A 1 88 ? 0.652 -1.651 13.587 1.00 92.88 88 ASP A N 1
ATOM 690 C CA . ASP A 1 88 ? 0.484 -0.415 14.361 1.00 92.88 88 ASP A CA 1
ATOM 691 C C . ASP A 1 88 ? -0.979 -0.165 14.746 1.00 92.88 88 ASP A C 1
ATOM 693 O O . ASP A 1 88 ? -1.307 0.118 15.907 1.00 92.88 88 ASP A O 1
ATOM 697 N N . ILE A 1 89 ? -1.899 -0.311 13.787 1.00 91.31 89 ILE A N 1
ATOM 698 C CA . ILE A 1 89 ? -3.330 -0.118 14.047 1.00 91.31 89 ILE A CA 1
ATOM 699 C C . ILE A 1 89 ? -3.872 -1.251 14.919 1.00 91.31 89 ILE A C 1
ATOM 701 O O . ILE A 1 89 ? -4.641 -0.992 15.847 1.00 91.31 89 ILE A O 1
ATOM 705 N N . GLY A 1 90 ? -3.475 -2.500 14.662 1.00 91.94 90 GLY A N 1
ATOM 706 C CA . GLY A 1 90 ? -3.897 -3.655 15.453 1.00 91.94 90 GLY A CA 1
ATOM 707 C C . GLY A 1 90 ? -3.473 -3.540 16.918 1.00 91.94 90 GLY A C 1
ATOM 708 O O . GLY A 1 90 ? -4.288 -3.765 17.822 1.00 91.94 90 GLY A O 1
ATOM 709 N N . GLN A 1 91 ? -2.231 -3.123 17.165 1.00 94.25 91 GLN A N 1
ATOM 710 C CA . GLN A 1 91 ? -1.711 -2.865 18.508 1.00 94.25 91 GLN A CA 1
ATOM 711 C C . GLN A 1 91 ? -2.456 -1.714 19.186 1.00 94.25 91 GLN A C 1
ATOM 713 O O . GLN A 1 91 ? -2.934 -1.871 20.312 1.00 94.25 91 GLN A O 1
ATOM 718 N N . THR A 1 92 ? -2.640 -0.593 18.485 1.00 95.69 92 THR A N 1
ATOM 719 C CA . THR A 1 92 ? -3.355 0.576 19.018 1.00 95.69 92 THR A CA 1
ATOM 720 C C . THR A 1 92 ? -4.793 0.223 19.409 1.00 95.69 92 THR A C 1
ATOM 722 O O . THR A 1 92 ? -5.251 0.550 20.504 1.00 95.69 92 THR A O 1
ATOM 725 N N . ILE A 1 93 ? -5.504 -0.520 18.560 1.00 95.62 93 ILE A N 1
ATOM 726 C CA . ILE A 1 93 ? -6.874 -0.980 18.828 1.00 95.62 93 ILE A CA 1
ATOM 727 C C . ILE A 1 93 ? -6.917 -1.946 20.012 1.00 95.62 93 ILE A C 1
ATOM 729 O O . ILE A 1 93 ? -7.820 -1.864 20.849 1.00 95.62 93 ILE A O 1
ATOM 733 N N . THR A 1 94 ? -5.933 -2.837 20.122 1.00 95.00 94 THR A N 1
ATOM 734 C CA . THR A 1 94 ? -5.804 -3.744 21.269 1.00 95.00 94 THR A CA 1
ATOM 735 C C . THR A 1 94 ? -5.604 -2.965 22.569 1.00 95.00 94 THR A C 1
ATOM 737 O O . THR A 1 94 ? -6.262 -3.268 23.568 1.00 95.00 94 THR A O 1
ATOM 740 N N . ALA A 1 95 ? -4.769 -1.924 22.558 1.00 97.56 95 ALA A N 1
ATOM 741 C CA . ALA A 1 95 ? -4.550 -1.054 23.710 1.00 97.56 95 ALA A CA 1
ATOM 742 C C . ALA A 1 95 ? -5.833 -0.311 24.120 1.00 97.56 95 ALA A C 1
ATOM 744 O O . ALA A 1 95 ? -6.218 -0.354 25.290 1.00 97.56 95 ALA A O 1
ATOM 745 N N . ILE A 1 96 ? -6.548 0.290 23.160 1.00 97.38 96 ILE A N 1
ATOM 746 C CA . ILE A 1 96 ? -7.817 0.994 23.413 1.00 97.38 96 ILE A CA 1
ATOM 747 C C . ILE A 1 96 ? -8.843 0.052 24.051 1.00 97.38 96 ILE A C 1
ATOM 749 O O . ILE A 1 96 ? -9.423 0.375 25.089 1.00 97.38 96 ILE A O 1
ATOM 753 N N . ARG A 1 97 ? -9.040 -1.139 23.472 1.00 96.25 97 ARG A N 1
ATOM 754 C CA . ARG A 1 97 ? -9.982 -2.139 23.998 1.00 96.25 97 ARG A CA 1
ATOM 755 C C . ARG A 1 97 ? -9.589 -2.616 25.393 1.00 96.25 97 ARG A C 1
ATOM 757 O O . ARG A 1 97 ? -10.448 -2.764 26.258 1.00 96.25 97 ARG A O 1
ATOM 764 N N . THR A 1 98 ? -8.294 -2.810 25.636 1.00 97.06 98 THR A N 1
ATOM 765 C CA . THR A 1 98 ? -7.779 -3.195 26.956 1.00 97.06 98 THR A CA 1
ATOM 766 C C . THR A 1 98 ? -8.099 -2.128 27.998 1.00 97.06 98 THR A C 1
ATOM 768 O O . THR A 1 98 ? -8.643 -2.453 29.054 1.00 97.06 98 THR A O 1
ATOM 771 N N . GLN A 1 99 ? -7.837 -0.857 27.687 1.00 97.56 99 GLN A N 1
ATOM 772 C CA . GLN A 1 99 ? -8.114 0.256 28.590 1.00 97.56 99 GLN A CA 1
ATOM 773 C C . GLN A 1 99 ? -9.619 0.438 28.830 1.00 97.56 99 GLN A C 1
ATOM 775 O O . GLN A 1 99 ? -10.035 0.618 29.975 1.00 97.56 99 GLN A O 1
ATOM 780 N N . ALA A 1 100 ? -10.448 0.311 27.789 1.00 96.31 100 ALA A N 1
ATOM 781 C CA . ALA A 1 100 ? -11.905 0.321 27.921 1.00 96.31 100 ALA A CA 1
ATOM 782 C C . ALA A 1 100 ? -12.393 -0.802 28.848 1.00 96.31 100 ALA A C 1
ATOM 784 O O . ALA A 1 100 ? -13.202 -0.560 29.743 1.00 96.31 100 ALA A O 1
ATOM 785 N N . GLY A 1 101 ? -11.866 -2.019 28.690 1.00 95.44 101 GLY A N 1
ATOM 786 C CA . GLY A 1 101 ? -12.182 -3.149 29.562 1.00 95.44 101 GLY A CA 1
ATOM 787 C C . GLY A 1 101 ? -11.733 -2.936 31.012 1.00 95.44 101 GLY A C 1
ATOM 788 O O . GLY A 1 101 ? -12.452 -3.311 31.937 1.00 95.44 101 GLY A O 1
ATOM 789 N N . ILE A 1 102 ? -10.572 -2.311 31.240 1.00 96.69 102 ILE A N 1
ATOM 790 C CA . ILE A 1 102 ? -10.103 -1.949 32.589 1.00 96.69 102 ILE A CA 1
ATOM 791 C C . ILE A 1 102 ? -11.069 -0.958 33.244 1.00 96.69 102 ILE A C 1
ATOM 793 O O . ILE A 1 102 ? -11.515 -1.203 34.362 1.00 96.69 102 ILE A O 1
ATOM 797 N N . VAL A 1 103 ? -11.434 0.122 32.548 1.00 96.12 103 VAL A N 1
ATOM 798 C CA . VAL A 1 103 ? -12.353 1.147 33.072 1.00 96.12 103 VAL A CA 1
ATOM 799 C C . VAL A 1 103 ? -13.723 0.545 33.405 1.00 96.12 103 VAL A C 1
ATOM 801 O O . VAL A 1 103 ? -14.264 0.812 34.477 1.00 96.12 103 VAL A O 1
ATOM 804 N N . GLN A 1 104 ? -14.248 -0.335 32.546 1.00 95.69 104 GLN A N 1
ATOM 805 C CA . GLN A 1 104 ? -15.497 -1.061 32.809 1.00 95.69 104 GLN A CA 1
ATOM 806 C C . GLN A 1 104 ? -15.419 -1.945 34.060 1.00 95.69 104 GLN A C 1
ATOM 808 O O . GLN A 1 104 ? -16.388 -2.021 34.815 1.00 95.69 104 GLN A O 1
ATOM 813 N N . ARG A 1 105 ? -14.278 -2.611 34.295 1.00 94.75 105 ARG A N 1
ATOM 814 C CA . ARG A 1 105 ? -14.065 -3.443 35.490 1.00 94.75 105 ARG A CA 1
ATOM 815 C C . ARG A 1 105 ? -13.917 -2.612 36.764 1.00 94.75 105 ARG A C 1
ATOM 817 O O . ARG A 1 105 ? -14.440 -3.014 37.795 1.00 94.75 105 ARG A O 1
ATOM 824 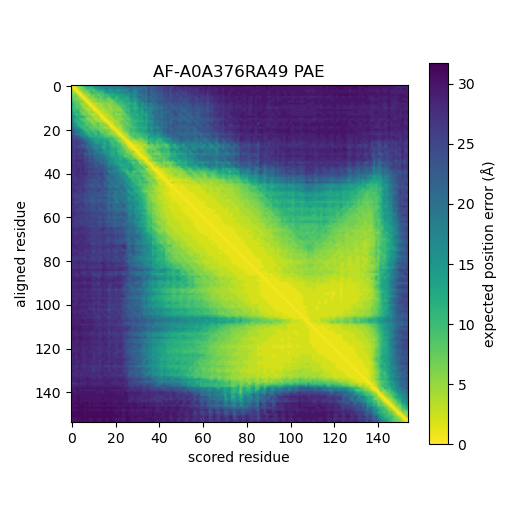N N . LEU A 1 106 ? -13.229 -1.471 36.698 1.00 96.31 106 LEU A N 1
ATOM 825 C CA . LEU A 1 106 ? -13.029 -0.584 37.850 1.00 96.31 106 LEU A CA 1
ATOM 826 C C . LEU A 1 106 ? -14.321 0.122 38.287 1.00 96.31 106 LEU A C 1
ATOM 828 O O . LEU A 1 106 ? -14.491 0.398 39.469 1.00 96.31 106 LEU A O 1
ATOM 832 N N . ALA A 1 107 ? -15.237 0.389 37.355 1.00 95.25 107 ALA A N 1
ATOM 833 C CA . ALA A 1 107 ? -16.530 1.018 37.621 1.00 95.25 107 ALA A CA 1
ATOM 834 C C . ALA A 1 107 ? -17.697 0.043 37.382 1.00 95.25 107 ALA A C 1
ATOM 836 O O . ALA A 1 107 ? -18.681 0.383 36.721 1.00 95.25 107 ALA A O 1
ATOM 837 N N . ALA A 1 108 ? -17.582 -1.182 37.905 1.00 90.25 108 ALA A N 1
ATOM 838 C CA . ALA A 1 108 ? -18.519 -2.270 37.627 1.00 90.25 108 ALA A CA 1
ATOM 839 C C . ALA A 1 108 ? -19.981 -1.961 38.008 1.00 90.25 108 ALA A C 1
ATOM 841 O O . ALA A 1 108 ? -20.892 -2.499 37.379 1.00 90.25 108 ALA A O 1
ATOM 842 N N . ASP A 1 109 ? -20.232 -1.074 38.966 1.00 95.50 109 ASP A N 1
ATOM 843 C CA . ASP A 1 109 ? -21.597 -0.727 39.387 1.00 95.50 109 ASP A CA 1
ATOM 844 C C . ASP A 1 109 ? -22.176 0.477 38.626 1.00 95.50 109 ASP A C 1
ATOM 846 O O . ASP A 1 109 ? -23.351 0.812 38.767 1.00 95.50 109 ASP A O 1
ATOM 850 N N . ASN A 1 110 ? -21.380 1.118 37.763 1.00 96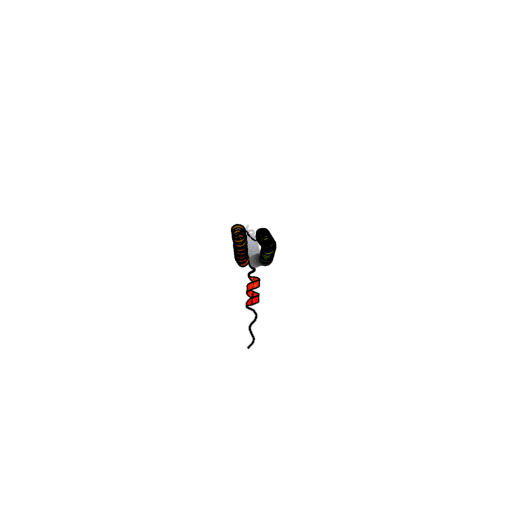.94 110 ASN A N 1
ATOM 851 C CA . ASN A 1 110 ? -21.818 2.265 36.980 1.00 96.94 110 ASN A CA 1
ATOM 852 C C . ASN A 1 110 ? -22.244 1.846 35.563 1.00 96.94 110 ASN A C 1
ATOM 854 O O . ASN A 1 110 ? -21.420 1.628 34.670 1.00 96.94 110 ASN A O 1
ATOM 858 N N . ALA A 1 111 ? -23.559 1.794 35.339 1.00 95.19 111 ALA A N 1
ATOM 859 C CA . ALA A 1 111 ? -24.147 1.425 34.051 1.00 95.19 111 ALA A CA 1
ATOM 860 C C . ALA A 1 111 ? -23.692 2.327 32.885 1.00 95.19 111 ALA A C 1
ATOM 862 O O . ALA A 1 111 ? -23.421 1.826 31.795 1.00 95.19 111 ALA A O 1
ATOM 863 N N . SER A 1 112 ? -23.543 3.637 33.113 1.00 96.12 112 SER A N 1
ATOM 864 C CA . SER A 1 112 ? -23.106 4.580 32.070 1.00 96.12 112 SER A CA 1
ATOM 865 C C . SER A 1 112 ? -21.659 4.338 31.625 1.00 96.12 112 SER A C 1
ATOM 867 O O . SER A 1 112 ? -21.341 4.439 30.436 1.00 96.12 112 SER A O 1
ATOM 869 N N . VAL A 1 113 ? -20.788 3.939 32.559 1.00 96.00 113 VAL A N 1
ATOM 870 C CA . VAL A 1 113 ? -19.390 3.598 32.260 1.00 96.00 113 VAL A CA 1
ATOM 871 C C . VAL A 1 113 ? -19.307 2.279 31.497 1.00 96.00 113 VAL A C 1
ATOM 873 O O . VAL A 1 113 ? -18.568 2.196 30.517 1.00 96.00 113 VAL A O 1
ATOM 876 N N . LYS A 1 114 ? -20.114 1.275 31.872 1.00 95.19 114 LYS A N 1
ATOM 877 C CA . LYS A 1 114 ? -20.238 0.026 31.101 1.00 95.19 114 LYS A CA 1
ATOM 878 C C . LYS A 1 114 ? -20.664 0.282 29.659 1.00 95.19 114 LYS A C 1
ATOM 880 O O . LYS A 1 114 ? -19.997 -0.180 28.739 1.00 95.19 114 LYS A O 1
ATOM 885 N N . GLN A 1 115 ? -21.724 1.064 29.462 1.00 95.75 115 GLN A N 1
ATOM 886 C CA . GLN A 1 115 ? -22.221 1.396 28.127 1.00 95.75 115 GLN A CA 1
ATOM 887 C C . GLN A 1 115 ? -21.171 2.152 27.298 1.00 95.75 115 GLN A C 1
ATOM 889 O O . GLN A 1 115 ? -20.964 1.840 26.127 1.00 95.75 115 GLN A O 1
ATOM 894 N N . SER A 1 116 ? -20.467 3.108 27.909 1.00 95.94 116 SER A N 1
ATOM 895 C CA . SER A 1 116 ? -19.396 3.852 27.236 1.00 95.94 116 SER A CA 1
ATOM 896 C C . SER A 1 116 ? -18.229 2.943 26.840 1.00 95.94 116 SER A C 1
ATOM 898 O O . SER A 1 116 ? -17.723 3.043 25.726 1.00 95.94 116 SER A O 1
ATOM 900 N N . GLY A 1 117 ? -17.820 2.018 27.713 1.00 96.31 117 GLY A N 1
ATOM 901 C CA . GLY A 1 117 ? -16.765 1.052 27.408 1.00 96.31 117 GLY A CA 1
ATOM 902 C C . GLY A 1 117 ? -17.140 0.091 26.276 1.00 96.31 117 GLY A C 1
ATOM 903 O O . GLY A 1 117 ? -16.335 -0.121 25.370 1.00 96.31 117 GLY A O 1
ATOM 904 N N . GLN A 1 118 ? -18.380 -0.406 26.263 1.00 95.00 118 GLN A N 1
ATOM 905 C CA . GLN A 1 118 ? -18.911 -1.212 25.157 1.00 95.00 118 GLN A CA 1
ATOM 906 C C . GLN A 1 118 ? -18.922 -0.438 23.833 1.00 95.00 118 GLN A C 1
ATOM 908 O O . GLN A 1 118 ? -18.548 -0.985 22.795 1.00 95.00 118 GLN A O 1
ATOM 913 N N . LEU A 1 119 ? -19.301 0.844 23.858 1.00 96.94 119 LEU A N 1
ATOM 914 C CA . LEU A 1 119 ? -19.271 1.698 22.672 1.00 96.94 119 LEU A CA 1
ATOM 915 C C . LEU A 1 119 ? -17.838 1.898 22.155 1.00 96.94 119 LEU A C 1
ATOM 917 O O . LEU A 1 119 ? -17.604 1.796 20.953 1.00 96.94 119 LEU A O 1
ATOM 921 N N . ILE A 1 120 ? -16.868 2.129 23.047 1.00 97.12 120 ILE A N 1
ATOM 922 C CA . ILE A 1 120 ? -15.448 2.236 22.675 1.00 97.12 120 ILE A CA 1
ATOM 923 C C . ILE A 1 120 ? -14.963 0.937 22.022 1.00 97.12 120 ILE A C 1
ATOM 925 O O . ILE A 1 120 ? -14.286 0.989 20.994 1.00 97.12 120 ILE A O 1
ATOM 929 N N . GLU A 1 121 ? -15.321 -0.229 22.568 1.00 95.31 121 GLU A N 1
ATOM 930 C CA . GLU A 1 121 ? -14.975 -1.522 21.968 1.00 95.31 121 GLU A CA 1
ATOM 931 C C . GLU A 1 121 ? -15.571 -1.685 20.563 1.00 95.31 121 GLU A C 1
ATOM 933 O O . GLU A 1 121 ? -14.849 -2.064 19.636 1.00 95.31 121 GLU A O 1
ATOM 938 N N . GLN A 1 122 ? -16.851 -1.348 20.381 1.00 96.38 122 GLN A N 1
ATOM 939 C CA . GLN A 1 122 ? -17.526 -1.414 19.081 1.00 96.38 122 GLN A CA 1
ATOM 940 C C . GLN A 1 122 ? -16.893 -0.476 18.049 1.00 96.38 122 GLN A C 1
ATOM 942 O O . GLN A 1 122 ? -16.607 -0.898 16.928 1.00 96.38 122 GLN A O 1
ATOM 947 N N . LEU A 1 123 ? -16.630 0.779 18.422 1.00 97.12 123 LEU A N 1
ATOM 948 C CA . LEU A 1 123 ? -15.977 1.751 17.542 1.00 97.12 123 LEU A CA 1
ATOM 949 C C . LEU A 1 123 ? -14.566 1.295 17.160 1.00 97.12 123 LEU A C 1
ATOM 951 O O . LEU A 1 123 ? -14.188 1.380 15.993 1.00 97.12 123 LEU A O 1
ATOM 955 N N . SER A 1 124 ? -13.814 0.748 18.117 1.00 95.88 124 SER A N 1
ATOM 956 C CA . SER A 1 124 ? -12.463 0.233 17.874 1.00 95.88 124 SER A CA 1
ATOM 957 C C . SER A 1 124 ? -12.470 -0.920 16.867 1.00 95.88 124 SER A C 1
ATOM 959 O O . SER A 1 124 ? -11.651 -0.944 15.951 1.00 95.88 124 SER A O 1
ATOM 961 N N . LEU A 1 125 ? -13.424 -1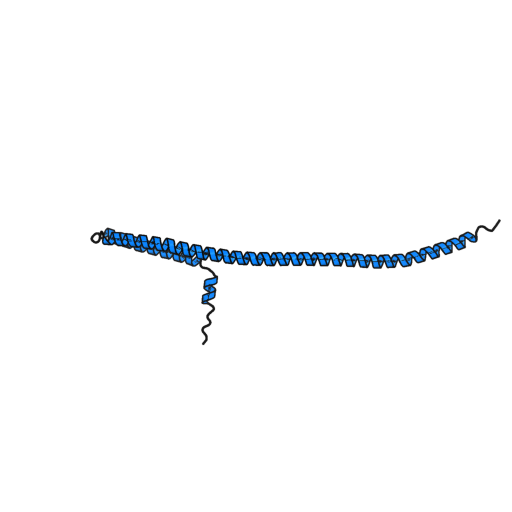.852 16.978 1.00 93.25 125 LEU A N 1
ATOM 962 C CA . LEU A 1 125 ? -13.604 -2.923 15.991 1.00 93.25 125 LEU A CA 1
ATOM 963 C C . LEU A 1 125 ? -14.024 -2.376 14.619 1.00 93.25 125 LEU A C 1
ATOM 965 O O . LEU A 1 125 ? -13.492 -2.805 13.598 1.00 93.25 125 LEU A O 1
ATOM 969 N N . GLY A 1 126 ? -14.906 -1.375 14.585 1.00 94.81 126 GLY A N 1
ATOM 970 C CA . GLY A 1 126 ? -15.306 -0.713 13.342 1.00 94.81 126 GLY A CA 1
ATOM 971 C C . GLY A 1 126 ? -14.130 -0.066 12.601 1.00 94.81 126 GLY A C 1
ATOM 972 O O . GLY A 1 126 ? -14.026 -0.196 11.377 1.00 94.81 126 GLY A O 1
ATOM 973 N N . VAL A 1 127 ? -13.214 0.581 13.332 1.00 93.25 127 VAL A N 1
ATOM 974 C CA . VAL A 1 127 ? -11.969 1.138 12.774 1.00 93.25 127 VAL A CA 1
ATOM 975 C C . VAL A 1 127 ? -11.064 0.025 12.249 1.00 93.25 127 VAL A C 1
ATOM 977 O O . VAL A 1 127 ? -10.576 0.134 11.123 1.00 93.25 127 VAL A O 1
ATOM 980 N N . TYR A 1 128 ? -10.885 -1.062 13.010 1.00 90.88 128 TYR A N 1
ATOM 981 C CA . TYR A 1 128 ? -10.088 -2.214 12.574 1.00 90.88 128 TYR A CA 1
ATOM 982 C C . TYR A 1 128 ? -10.587 -2.763 11.235 1.00 90.88 128 TYR A C 1
ATOM 984 O O . TYR A 1 128 ? -9.811 -2.933 10.294 1.00 90.88 128 TYR A O 1
ATOM 992 N N . ASP A 1 129 ? -11.896 -2.982 11.118 1.00 90.12 129 ASP A N 1
ATOM 993 C CA . ASP A 1 129 ? -12.496 -3.518 9.903 1.00 90.12 129 ASP A CA 1
ATOM 994 C C . ASP A 1 129 ? -12.391 -2.540 8.727 1.00 90.12 129 ASP A C 1
ATOM 996 O O . ASP A 1 129 ? -12.165 -2.957 7.589 1.00 90.12 129 ASP A O 1
ATOM 1000 N N . ALA A 1 130 ? -12.532 -1.234 8.974 1.00 90.19 130 ALA A N 1
ATOM 1001 C CA . ALA A 1 130 ? -12.348 -0.212 7.947 1.00 90.19 130 ALA A CA 1
ATOM 1002 C C . ALA A 1 130 ? -10.914 -0.206 7.404 1.00 90.19 130 ALA A C 1
ATOM 1004 O O . ALA A 1 130 ? -10.725 -0.258 6.186 1.00 90.19 130 ALA A O 1
ATOM 1005 N N . VAL A 1 131 ? -9.916 -0.224 8.290 1.00 89.00 131 VAL A N 1
ATOM 1006 C CA . VAL A 1 131 ? -8.501 -0.300 7.907 1.00 89.00 131 VAL A CA 1
ATOM 1007 C C . VAL A 1 131 ? -8.216 -1.606 7.177 1.00 89.00 131 VAL A C 1
ATOM 1009 O O . VAL A 1 131 ? -7.642 -1.583 6.092 1.00 89.00 131 VAL A O 1
ATOM 1012 N N . ARG A 1 132 ? -8.701 -2.745 7.681 1.00 84.00 132 ARG A N 1
ATOM 1013 C CA . ARG A 1 132 ? -8.536 -4.046 7.020 1.00 84.00 132 ARG A CA 1
ATOM 1014 C C . ARG A 1 132 ? -9.127 -4.065 5.609 1.00 84.00 132 ARG A C 1
ATOM 1016 O O . ARG A 1 132 ? -8.511 -4.627 4.705 1.00 84.00 132 ARG A O 1
ATOM 1023 N N . ARG A 1 133 ? -10.286 -3.435 5.386 1.00 85.94 133 ARG A N 1
ATOM 1024 C CA . ARG A 1 133 ? -10.873 -3.286 4.041 1.00 85.94 133 ARG A CA 1
ATOM 1025 C C . ARG A 1 133 ? -10.017 -2.412 3.125 1.00 85.94 133 ARG A C 1
ATOM 1027 O O . ARG A 1 133 ? -9.878 -2.747 1.952 1.00 85.94 133 ARG A O 1
ATOM 1034 N N . LEU A 1 134 ? -9.451 -1.315 3.632 1.00 84.94 134 LEU A N 1
ATOM 1035 C CA . LEU A 1 134 ? -8.570 -0.434 2.854 1.00 84.94 134 LEU A CA 1
ATOM 1036 C C . LEU A 1 134 ? -7.259 -1.141 2.491 1.00 84.94 134 LEU A C 1
ATOM 1038 O O . LEU A 1 134 ? -6.868 -1.133 1.327 1.00 84.94 134 LEU A O 1
ATOM 1042 N N . LEU A 1 135 ? -6.648 -1.846 3.444 1.00 81.69 135 LEU A N 1
ATOM 1043 C CA . LEU A 1 135 ? -5.469 -2.683 3.215 1.00 81.69 135 LEU A CA 1
ATOM 1044 C C . LEU A 1 135 ? -5.746 -3.826 2.232 1.00 81.69 135 LEU A C 1
ATOM 1046 O O . LEU A 1 135 ? -4.900 -4.151 1.405 1.00 81.69 135 LEU A O 1
ATOM 1050 N N . GLY A 1 136 ? -6.953 -4.399 2.258 1.00 76.44 136 GLY A N 1
ATOM 1051 C CA . GLY A 1 136 ? -7.391 -5.388 1.273 1.00 76.44 136 GLY A CA 1
ATOM 1052 C C . GLY A 1 136 ? -7.379 -4.865 -0.167 1.00 76.44 136 GLY A C 1
ATOM 1053 O O . GLY A 1 136 ? -7.129 -5.639 -1.082 1.00 76.44 136 GLY A O 1
ATOM 1054 N N . ARG A 1 137 ? -7.580 -3.557 -0.381 1.00 76.69 137 ARG A N 1
ATOM 1055 C CA . ARG A 1 137 ? -7.476 -2.920 -1.709 1.00 76.69 137 ARG A CA 1
ATOM 1056 C C . ARG A 1 137 ? -6.033 -2.645 -2.136 1.00 76.69 137 ARG A C 1
ATOM 1058 O O . ARG A 1 137 ? -5.789 -2.438 -3.318 1.00 76.69 137 ARG A O 1
ATOM 1065 N N . LEU A 1 138 ? -5.100 -2.640 -1.187 1.00 70.12 138 LEU A N 1
ATOM 1066 C CA . LEU A 1 138 ? -3.663 -2.504 -1.429 1.00 70.12 138 LEU A CA 1
ATOM 1067 C C . LEU A 1 138 ? -2.977 -3.861 -1.639 1.00 70.12 138 LEU A C 1
ATOM 1069 O O . LEU A 1 138 ? -1.763 -3.897 -1.832 1.00 70.12 138 LEU A O 1
ATOM 1073 N N . ARG A 1 139 ? -3.723 -4.978 -1.585 1.00 62.59 139 ARG A N 1
ATOM 1074 C CA . ARG A 1 139 ? -3.125 -6.308 -1.678 1.00 62.59 139 ARG A CA 1
ATOM 1075 C C . ARG A 1 139 ? -2.445 -6.550 -3.040 1.00 62.59 139 ARG A C 1
ATOM 1077 O O . ARG A 1 139 ? -3.008 -6.194 -4.076 1.00 62.59 139 ARG A O 1
ATOM 1084 N N . PRO A 1 140 ? -1.278 -7.217 -3.025 1.00 56.41 140 PRO A N 1
ATOM 1085 C CA . PRO A 1 140 ? -0.557 -7.663 -4.213 1.00 56.41 140 PRO A CA 1
ATOM 1086 C C . PRO A 1 140 ? -1.404 -8.487 -5.181 1.00 56.41 140 PRO A C 1
ATOM 1088 O O . PRO A 1 140 ? -1.980 -9.492 -4.763 1.00 56.41 140 PRO A O 1
ATOM 1091 N N . ARG A 1 141 ? -1.378 -8.176 -6.486 1.00 54.88 141 ARG A N 1
ATOM 1092 C CA . ARG A 1 141 ? -2.029 -9.022 -7.519 1.00 54.88 141 ARG A CA 1
ATOM 1093 C C . ARG A 1 141 ? -1.437 -10.436 -7.567 1.00 54.88 141 ARG A C 1
ATOM 1095 O O . ARG A 1 141 ? -2.133 -11.397 -7.860 1.00 54.88 141 ARG A O 1
ATOM 1102 N N . GLN A 1 142 ? -0.165 -10.574 -7.199 1.00 52.84 142 GLN A N 1
ATOM 1103 C CA . GLN A 1 142 ? 0.560 -11.849 -7.193 1.00 52.84 142 GLN A CA 1
ATOM 1104 C C . GLN A 1 142 ? 0.026 -12.863 -6.158 1.00 52.84 142 GLN A C 1
ATOM 1106 O O . GLN A 1 142 ? 0.299 -14.054 -6.276 1.00 52.84 142 GLN A O 1
ATOM 1111 N N . LEU A 1 143 ? -0.717 -12.419 -5.133 1.00 49.91 143 LEU A N 1
ATOM 1112 C CA . LEU A 1 143 ? -1.351 -13.321 -4.159 1.00 49.91 143 LEU A CA 1
ATOM 1113 C C . LEU A 1 143 ? -2.672 -13.917 -4.671 1.00 49.91 143 LEU A C 1
ATOM 1115 O O . LEU A 1 143 ? -3.050 -14.989 -4.202 1.00 49.91 143 LEU A O 1
ATOM 1119 N N . ASP A 1 144 ? -3.335 -13.283 -5.643 1.00 54.31 144 ASP A N 1
ATOM 1120 C CA . ASP A 1 144 ? -4.556 -13.824 -6.254 1.00 54.31 144 ASP A CA 1
ATOM 1121 C C . ASP A 1 144 ? -4.226 -14.982 -7.220 1.00 54.31 144 ASP A C 1
ATOM 1123 O O . ASP A 1 144 ? -4.904 -16.012 -7.201 1.00 54.31 144 ASP A O 1
ATOM 1127 N N . ASP A 1 145 ? -3.109 -14.905 -7.956 1.00 48.28 145 ASP A N 1
ATOM 1128 C CA . ASP A 1 145 ? -2.667 -15.965 -8.887 1.00 48.28 145 ASP A CA 1
ATOM 1129 C C . ASP A 1 145 ? -2.246 -17.279 -8.190 1.00 48.28 145 ASP A C 1
ATOM 1131 O O . ASP A 1 145 ? -2.336 -18.369 -8.768 1.00 48.28 145 ASP A O 1
ATOM 1135 N N . LEU A 1 146 ? -1.854 -17.223 -6.912 1.00 48.81 146 LEU A N 1
ATOM 1136 C CA . LEU A 1 146 ? -1.541 -18.419 -6.116 1.00 48.81 146 LEU A CA 1
ATOM 1137 C C . LEU A 1 146 ? -2.791 -19.173 -5.633 1.00 48.81 146 LEU A C 1
ATOM 1139 O O . LEU A 1 146 ? -2.682 -20.327 -5.220 1.00 48.81 146 LEU A O 1
ATOM 1143 N N . THR A 1 147 ? -3.983 -18.568 -5.703 1.00 44.97 147 THR A N 1
ATOM 1144 C CA . THR A 1 147 ? -5.240 -19.255 -5.347 1.00 44.97 147 THR A CA 1
ATOM 1145 C C . THR A 1 147 ? -5.907 -19.958 -6.531 1.00 44.97 147 THR A C 1
ATOM 1147 O O . THR A 1 147 ? -6.726 -20.851 -6.318 1.00 44.97 147 THR A O 1
ATOM 1150 N N . LEU A 1 148 ? -5.516 -19.632 -7.770 1.00 53.81 148 LEU A N 1
ATOM 1151 C CA . LEU A 1 148 ? -6.116 -20.175 -8.997 1.00 53.81 148 LEU A CA 1
ATOM 1152 C C . LEU A 1 148 ? -5.278 -21.266 -9.690 1.00 53.81 148 LEU A C 1
ATOM 1154 O O . LEU A 1 148 ? -5.716 -21.831 -10.688 1.00 53.81 148 LEU A O 1
ATOM 1158 N N . SER A 1 149 ? -4.101 -21.613 -9.162 1.00 45.12 149 SER A N 1
ATOM 1159 C CA . SER A 1 149 ? -3.168 -22.570 -9.785 1.00 45.12 149 SER A CA 1
ATOM 1160 C C . SER A 1 149 ? -3.145 -23.966 -9.148 1.00 45.12 149 SER A C 1
ATOM 1162 O O . SER A 1 149 ? -2.287 -24.782 -9.486 1.00 45.12 149 SER A O 1
ATOM 1164 N N . ARG A 1 150 ? -4.117 -24.308 -8.291 1.00 41.91 150 ARG A N 1
ATOM 1165 C CA . ARG A 1 150 ? -4.338 -25.700 -7.867 1.00 41.91 150 ARG A CA 1
ATOM 1166 C C . ARG A 1 150 ? -5.525 -26.301 -8.629 1.00 41.91 150 ARG A C 1
ATOM 1168 O O . ARG A 1 150 ? -6.645 -26.232 -8.125 1.00 41.91 150 ARG A O 1
ATOM 1175 N N . PRO A 1 151 ? -5.322 -26.929 -9.803 1.00 43.94 151 PRO A N 1
ATOM 1176 C CA . PRO A 1 151 ? -6.330 -27.824 -10.336 1.00 43.94 151 PRO A CA 1
ATOM 1177 C C . PRO A 1 151 ? -6.429 -29.019 -9.384 1.00 43.94 151 PRO A C 1
ATOM 1179 O O . PRO A 1 151 ? -5.473 -29.764 -9.164 1.00 43.94 151 PRO A O 1
ATOM 1182 N N . SER A 1 152 ? -7.591 -29.163 -8.758 1.00 41.00 152 SER A N 1
ATOM 1183 C CA . SER A 1 152 ? -8.024 -30.398 -8.120 1.00 41.00 152 SER A CA 1
ATOM 1184 C C . SER A 1 152 ? -8.036 -31.501 -9.177 1.00 41.00 152 SER A C 1
ATOM 1186 O O . SER A 1 152 ? -8.906 -31.510 -10.045 1.00 41.00 152 SER A O 1
ATOM 1188 N N . ALA A 1 153 ? -7.049 -32.393 -9.119 1.00 37.41 153 ALA A N 1
ATOM 1189 C CA . ALA A 1 153 ? -7.064 -33.638 -9.868 1.00 37.41 153 ALA A CA 1
ATOM 1190 C C . ALA A 1 153 ? -8.204 -34.513 -9.324 1.00 37.41 153 ALA A C 1
ATOM 1192 O O . ALA A 1 153 ? -8.156 -34.950 -8.172 1.00 37.41 153 ALA A O 1
ATOM 1193 N N . HIS A 1 154 ? -9.227 -34.703 -10.152 1.00 41.50 154 HIS A N 1
ATOM 1194 C CA . HIS A 1 154 ? -10.134 -35.843 -10.107 1.00 41.50 154 HIS A CA 1
ATOM 1195 C C . HIS A 1 154 ? -9.813 -36.743 -11.294 1.00 41.50 154 HIS A C 1
ATOM 1197 O O . HIS A 1 154 ? -9.505 -36.182 -12.373 1.00 41.50 154 HIS A O 1
#

Foldseek 3Di:
DPDPPPVVVVVVVVVVVVVVVVVVVVVVVVVVVVVVVVVVVVVVVVVVVVVVVVVVVVVVVVVVVVVVVVLVVLQVVLVVVLVVLLVVLVVVLVVQLVVLVVQCVVPVVDPVSVVVSVVSNVVSVVVNVVSVVVSVVSHDPVVVVVVVPDDDDD

Nearest PDB structures (foldseek):
  3zx6-assembly1_A  TM=4.453E-01  e=9.974E-01  Archaeoglobus fulgidus DSM 4304
  3g6b-assembly1_A  TM=3.977E-01  e=1.896E+00  Thermotoga maritima
  3zx6-assembly1_B  TM=4.581E-01  e=5.647E+00  Archaeoglobus fulgidus DSM 4304
  5xg2-assembly1_A  TM=3.471E-01  e=2.971E+00  Pyrococcus yayanosii CH1
  3ja6-assembly1_H  TM=2.762E-01  e=3.379E+00  Escherichia coli